Protein AF-A0ABD5T290-F1 (afdb_monomer_lite)

Radius of gyration: 12.6 Å; chains: 1; bounding box: 33×22×31 Å

Organism: NCBI:txid1930624

pLDDT: mean 86.21, std 12.66, range [53.72, 97.56]

Foldseek 3Di:
DPQFPPDQDDPPPDDFPDPPDVVVVVVAPIDQDADDRPPDPDDDDDDDDDPVCRVSSYD

InterPro domains:
  IPR036895 Uracil-DNA glycosylase-like domain superfamily [G3DSA:3.40.470.10] (4-59)
  IPR036895 Uracil-DNA glycosylase-like domain superfamily [SSF52141] (10-59)

Structure (mmCIF, N/CA/C/O backbone):
data_AF-A0ABD5T290-F1
#
_entry.id   AF-A0ABD5T290-F1
#
loop_
_atom_site.group_PDB
_atom_site.id
_atom_site.type_symbol
_atom_site.label_atom_id
_atom_site.label_alt_id
_atom_site.label_comp_id
_atom_site.label_asym_id
_atom_site.label_entity_id
_atom_site.label_seq_id
_atom_site.pdbx_PDB_ins_code
_atom_site.Cartn_x
_atom_site.Cartn_y
_atom_site.Cartn_z
_atom_site.occupancy
_atom_site.B_iso_or_equiv
_atom_site.auth_seq_id
_atom_site.auth_comp_id
_atom_site.auth_asym_id
_atom_site.auth_atom_id
_atom_site.pdbx_PDB_model_num
ATOM 1 N N . MET A 1 1 ? 21.668 7.387 -8.680 1.00 53.72 1 MET A N 1
ATOM 2 C CA . MET A 1 1 ? 20.623 6.810 -7.814 1.00 53.72 1 MET A CA 1
ATOM 3 C C . MET A 1 1 ? 20.209 5.516 -8.476 1.00 53.72 1 MET A C 1
ATOM 5 O O . MET A 1 1 ? 19.713 5.581 -9.591 1.00 53.72 1 MET A O 1
ATOM 9 N N . ASP A 1 2 ? 20.546 4.369 -7.885 1.00 55.41 2 ASP A N 1
ATOM 10 C CA . ASP A 1 2 ? 20.038 3.086 -8.375 1.00 55.41 2 ASP A CA 1
ATOM 11 C C . ASP A 1 2 ? 18.558 3.016 -7.984 1.00 55.41 2 ASP A C 1
ATOM 13 O O . ASP A 1 2 ? 18.223 2.954 -6.804 1.00 55.41 2 ASP A O 1
ATOM 17 N N . ALA A 1 3 ? 17.700 3.176 -8.985 1.00 59.03 3 ALA A N 1
ATOM 18 C CA . ALA A 1 3 ? 16.249 3.227 -8.870 1.00 59.03 3 ALA A CA 1
ATOM 19 C C . ALA A 1 3 ? 15.617 1.837 -8.672 1.00 59.03 3 ALA A C 1
ATOM 21 O O . ALA A 1 3 ? 14.423 1.739 -8.394 1.00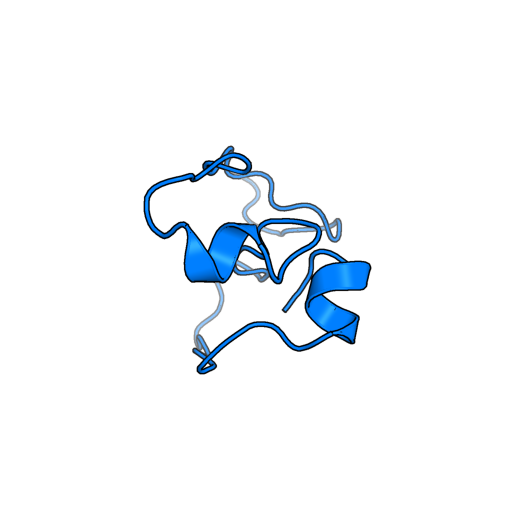 59.03 3 ALA A O 1
ATOM 22 N N . ASN A 1 4 ? 16.415 0.770 -8.788 1.00 63.69 4 ASN A N 1
ATOM 23 C CA . ASN A 1 4 ? 15.928 -0.594 -8.688 1.00 63.69 4 ASN A CA 1
ATOM 24 C C . ASN A 1 4 ? 15.570 -0.935 -7.235 1.00 63.69 4 ASN A C 1
ATOM 26 O O . ASN A 1 4 ? 16.443 -1.100 -6.376 1.00 63.69 4 ASN A O 1
ATOM 30 N N . GLN A 1 5 ? 14.279 -1.107 -6.964 1.00 64.62 5 GLN A N 1
ATOM 31 C CA . GLN A 1 5 ? 13.786 -1.536 -5.660 1.00 64.62 5 GLN A CA 1
ATOM 32 C C . GLN A 1 5 ? 14.028 -3.052 -5.482 1.00 64.62 5 GLN A C 1
ATOM 34 O O . GLN A 1 5 ? 13.279 -3.890 -5.976 1.00 64.62 5 GLN A O 1
ATOM 39 N N . ARG A 1 6 ? 15.137 -3.420 -4.818 1.00 68.75 6 ARG A N 1
ATOM 40 C CA . ARG A 1 6 ? 15.586 -4.824 -4.637 1.00 68.75 6 ARG A CA 1
ATOM 41 C C . ARG A 1 6 ? 14.973 -5.550 -3.436 1.00 68.75 6 ARG A C 1
ATOM 43 O O . ARG A 1 6 ? 15.175 -6.754 -3.287 1.00 68.75 6 ARG A O 1
ATOM 50 N N . SER A 1 7 ? 14.278 -4.837 -2.557 1.00 71.12 7 SER A N 1
ATOM 51 C CA . SER A 1 7 ? 13.603 -5.390 -1.381 1.00 71.12 7 SER A CA 1
ATOM 52 C C . SER A 1 7 ? 12.141 -4.977 -1.386 1.00 71.12 7 SER A C 1
ATOM 54 O O . SER A 1 7 ? 11.808 -3.933 -1.929 1.00 71.12 7 SER A O 1
ATOM 56 N N . ARG A 1 8 ? 11.288 -5.762 -0.721 1.00 64.19 8 ARG A N 1
ATOM 57 C CA . ARG A 1 8 ? 9.845 -5.499 -0.572 1.00 64.19 8 ARG A CA 1
ATOM 58 C C . ARG A 1 8 ? 9.499 -4.301 0.324 1.00 64.19 8 ARG A C 1
ATOM 60 O O . ARG A 1 8 ? 8.328 -4.053 0.565 1.00 64.19 8 ARG A O 1
ATOM 67 N N . ALA A 1 9 ? 10.496 -3.577 0.825 1.00 66.38 9 ALA A N 1
ATOM 68 C CA . ALA A 1 9 ? 10.285 -2.393 1.645 1.00 66.38 9 ALA A CA 1
ATOM 69 C C . ALA A 1 9 ? 10.293 -1.147 0.759 1.00 66.38 9 ALA A C 1
ATOM 71 O O . ALA A 1 9 ? 11.137 -1.021 -0.131 1.00 66.38 9 ALA A O 1
ATOM 72 N N . ASN A 1 10 ? 9.365 -0.225 1.003 1.00 64.69 10 ASN A N 1
ATOM 73 C CA . ASN A 1 10 ? 9.350 1.067 0.334 1.00 64.69 10 ASN A CA 1
ATOM 74 C C . ASN A 1 10 ? 10.514 1.946 0.842 1.00 64.69 10 ASN A C 1
ATOM 76 O O . ASN A 1 10 ? 10.532 2.279 2.024 1.00 64.69 10 ASN A O 1
ATOM 80 N N . PRO A 1 11 ? 11.495 2.335 0.002 1.00 62.47 11 PRO A N 1
ATOM 81 C CA . PRO A 1 11 ? 12.661 3.092 0.457 1.00 62.47 11 PRO A CA 1
ATOM 82 C C . PRO A 1 11 ? 12.426 4.611 0.508 1.00 62.47 11 PRO A C 1
ATOM 84 O O . PRO A 1 11 ? 13.355 5.352 0.823 1.00 62.47 11 PRO A O 1
ATOM 87 N N . TYR A 1 12 ? 11.231 5.101 0.158 1.00 68.44 12 TYR A N 1
ATOM 88 C CA . TYR A 1 12 ? 10.991 6.526 -0.095 1.00 68.44 12 TYR A CA 1
ATOM 89 C C . TYR A 1 12 ? 10.588 7.335 1.145 1.00 68.44 12 TYR A C 1
ATOM 91 O O . TYR A 1 12 ? 10.301 8.522 1.012 1.00 68.44 12 TYR A O 1
ATOM 99 N N . GLY A 1 13 ? 10.595 6.729 2.340 1.00 70.38 13 GLY A N 1
ATOM 100 C CA . GLY A 1 13 ? 10.324 7.432 3.602 1.00 70.38 13 GLY A CA 1
ATOM 101 C C . GLY A 1 13 ? 8.946 8.095 3.630 1.00 70.38 13 GLY A C 1
ATOM 102 O O . GLY A 1 13 ? 8.812 9.227 4.093 1.00 70.38 13 GLY A O 1
ATOM 103 N N . MET A 1 14 ? 7.946 7.423 3.055 1.00 83.19 14 MET A N 1
ATOM 104 C CA . MET A 1 14 ? 6.566 7.902 3.065 1.00 83.19 14 MET A CA 1
ATOM 105 C C . MET A 1 14 ? 5.945 7.766 4.460 1.00 83.19 14 MET A C 1
ATOM 107 O O . MET A 1 14 ? 6.461 7.052 5.313 1.00 83.19 14 MET A O 1
ATOM 111 N N . ASP A 1 15 ? 4.860 8.502 4.701 1.00 88.88 15 ASP A N 1
ATOM 112 C CA . ASP A 1 15 ? 4.186 8.514 6.001 1.00 88.88 15 ASP A CA 1
ATOM 113 C C . ASP A 1 15 ? 3.461 7.187 6.275 1.00 88.88 15 ASP A C 1
ATOM 115 O O . ASP A 1 15 ? 2.378 6.925 5.741 1.00 88.88 15 ASP A O 1
ATOM 119 N N . GLU A 1 16 ? 4.057 6.383 7.151 1.00 89.94 16 GLU A N 1
ATOM 120 C CA . GLU A 1 16 ? 3.526 5.100 7.618 1.00 89.94 16 GLU A CA 1
ATOM 121 C C . GLU A 1 16 ? 2.494 5.262 8.756 1.00 89.94 16 GLU A C 1
ATOM 123 O O . GLU A 1 16 ? 1.790 4.312 9.105 1.00 89.94 16 GLU A O 1
ATOM 128 N N . GLU A 1 17 ? 2.340 6.470 9.314 1.00 92.81 17 GLU A N 1
ATOM 129 C CA . GLU A 1 17 ? 1.508 6.767 10.489 1.00 92.81 17 GLU A CA 1
ATOM 130 C C . GLU A 1 17 ? 0.315 7.692 10.180 1.00 92.81 17 GLU A C 1
ATOM 132 O O . GLU A 1 17 ? -0.287 8.279 11.088 1.00 92.81 17 GLU A O 1
ATOM 137 N N . CYS A 1 18 ? -0.069 7.81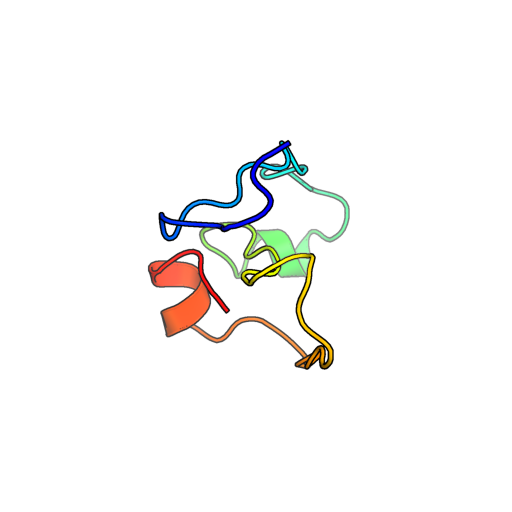6 8.906 1.00 94.56 18 CYS A N 1
ATOM 138 C CA . CYS A 1 18 ? -1.147 8.705 8.471 1.00 94.56 18 CYS A CA 1
ATOM 139 C C . CYS A 1 18 ? -2.459 8.459 9.243 1.00 94.56 18 CYS A C 1
ATOM 141 O O . CYS A 1 18 ? -3.046 7.376 9.200 1.00 94.56 18 CYS A O 1
ATOM 143 N N . ARG A 1 19 ? -2.977 9.491 9.922 1.00 96.25 19 ARG A N 1
ATOM 144 C CA . ARG A 1 19 ? -4.192 9.414 10.765 1.00 96.25 19 ARG A CA 1
ATOM 145 C C . ARG A 1 19 ? -5.363 10.273 10.284 1.00 96.25 19 ARG A C 1
ATOM 147 O O . ARG A 1 19 ? -6.314 10.501 11.023 1.00 96.25 19 ARG A O 1
ATOM 154 N N . ASN A 1 20 ? -5.331 10.712 9.028 1.00 97.00 20 ASN A N 1
ATOM 155 C CA . ASN A 1 20 ? -6.324 11.647 8.485 1.00 97.00 20 ASN A CA 1
ATOM 156 C C . ASN A 1 20 ? -7.737 11.050 8.342 1.00 97.00 20 ASN A C 1
ATOM 158 O O . ASN A 1 20 ? -8.714 11.794 8.347 1.00 97.00 20 ASN A O 1
ATOM 162 N N . CYS A 1 21 ? -7.856 9.723 8.230 1.00 97.56 21 CYS A N 1
ATOM 163 C CA . CYS A 1 21 ? -9.131 9.029 8.033 1.00 97.56 21 CYS A CA 1
ATOM 164 C C . CYS A 1 21 ? -9.346 7.975 9.133 1.00 97.56 21 CYS A C 1
ATOM 166 O O . CYS A 1 21 ? -8.838 6.860 8.984 1.00 97.56 21 CYS A O 1
ATOM 168 N N . PRO A 1 22 ? -10.102 8.276 10.210 1.00 97.19 22 PRO A N 1
ATOM 169 C CA . PRO A 1 22 ? -10.292 7.359 11.340 1.00 97.19 22 PRO A CA 1
ATOM 170 C C . PRO A 1 22 ? -10.806 5.976 10.927 1.00 97.19 22 PRO A C 1
ATOM 172 O O . PRO A 1 22 ? -10.178 4.974 11.250 1.00 97.19 22 PRO A O 1
ATOM 175 N N .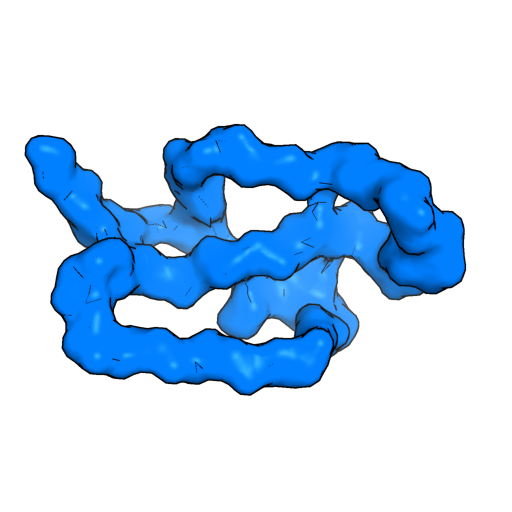 ALA A 1 23 ? -11.840 5.929 10.080 1.00 96.88 23 ALA A N 1
ATOM 176 C CA . ALA A 1 23 ? -12.424 4.675 9.599 1.00 96.88 23 ALA A CA 1
ATOM 177 C C . ALA A 1 23 ? -11.417 3.765 8.871 1.00 96.88 23 ALA A C 1
ATOM 179 O O . ALA A 1 23 ? -11.532 2.550 8.945 1.00 96.88 23 ALA A O 1
ATOM 180 N N . LEU A 1 24 ? -10.413 4.330 8.188 1.00 95.88 24 LEU A N 1
ATOM 181 C CA . LEU A 1 24 ? -9.358 3.540 7.542 1.00 95.88 24 LEU A CA 1
ATOM 182 C C . LEU A 1 24 ? -8.245 3.147 8.515 1.00 95.88 24 LEU A C 1
ATOM 184 O O . LEU A 1 24 ? -7.505 2.208 8.241 1.00 95.88 24 LEU A O 1
ATOM 188 N N . CYS A 1 25 ? -8.049 3.901 9.599 1.00 96.31 25 CYS A N 1
ATOM 189 C CA . CYS A 1 25 ? -7.074 3.568 10.645 1.00 96.31 25 CYS A CA 1
ATOM 190 C C . CYS A 1 25 ? -7.560 2.401 11.491 1.00 96.31 25 CYS A C 1
ATOM 192 O O . CYS A 1 25 ? -6.759 1.576 11.903 1.00 96.31 25 CYS A O 1
ATOM 194 N N . GLU A 1 26 ? -8.869 2.319 11.702 1.00 95.75 26 GLU A N 1
ATOM 195 C CA . GLU A 1 26 ? -9.499 1.259 12.484 1.00 95.75 26 GLU A CA 1
ATOM 196 C C . GLU A 1 26 ? -9.487 -0.103 11.774 1.00 95.75 26 GLU A C 1
ATOM 198 O O . GLU A 1 26 ? -9.582 -1.133 12.435 1.00 95.75 26 GLU A O 1
ATOM 203 N N . THR A 1 27 ? -9.373 -0.131 10.441 1.00 94.44 27 THR A N 1
ATOM 204 C CA . THR A 1 27 ? -9.516 -1.363 9.644 1.00 94.44 27 THR A CA 1
ATOM 205 C C . THR A 1 27 ? -8.211 -1.951 9.122 1.00 94.44 27 THR A C 1
ATOM 207 O O . THR A 1 27 ? -8.246 -3.030 8.538 1.00 94.44 27 THR A O 1
ATOM 210 N N . ARG A 1 28 ? -7.089 -1.236 9.246 1.00 94.69 28 ARG A N 1
ATOM 211 C CA . ARG A 1 28 ? -5.792 -1.651 8.691 1.00 94.69 28 ARG A CA 1
ATOM 212 C C . ARG A 1 28 ? -4.792 -1.918 9.805 1.00 94.69 28 ARG A C 1
ATOM 214 O O . ARG A 1 28 ? -4.836 -1.264 10.844 1.00 94.69 28 ARG A O 1
ATOM 221 N N . THR A 1 29 ? -3.852 -2.812 9.550 1.00 95.88 29 THR A N 1
ATOM 222 C CA . THR A 1 29 ? -2.714 -3.063 10.436 1.00 95.88 29 THR A CA 1
ATOM 223 C C . THR A 1 29 ? -1.569 -2.106 10.123 1.00 95.88 29 THR A C 1
ATOM 225 O O . THR A 1 29 ? -0.883 -1.648 11.035 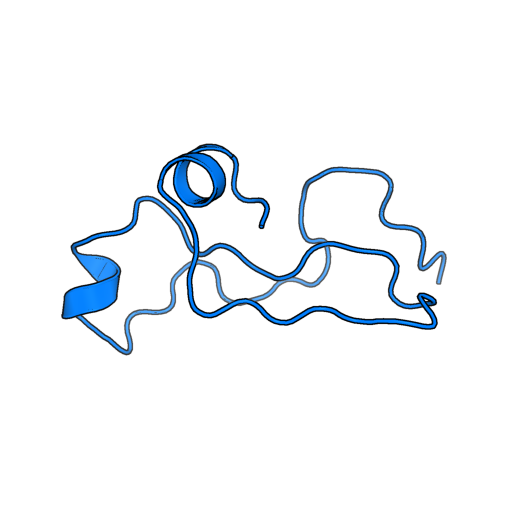1.00 95.88 29 THR A O 1
ATOM 228 N N . GLN A 1 30 ? -1.383 -1.761 8.845 1.00 93.62 30 GLN A N 1
ATOM 229 C CA . GLN A 1 30 ? -0.323 -0.863 8.389 1.00 93.62 30 GLN A CA 1
ATOM 230 C C . GLN A 1 30 ? -0.742 -0.056 7.153 1.00 93.62 30 GLN A C 1
ATOM 232 O O . GLN A 1 30 ? -1.732 -0.352 6.485 1.00 93.62 30 GLN A O 1
ATOM 237 N N . VAL A 1 31 ? -0.008 1.017 6.846 1.00 93.94 31 VAL A N 1
ATOM 238 C CA . VAL A 1 31 ? -0.170 1.723 5.568 1.00 93.94 31 VAL A CA 1
ATOM 239 C C . VAL A 1 31 ? 0.533 0.918 4.477 1.00 93.94 31 VAL A C 1
ATOM 241 O O . VAL A 1 31 ? 1.713 0.607 4.591 1.00 93.94 31 VAL A O 1
ATOM 244 N N . VAL A 1 32 ? -0.185 0.602 3.398 1.00 93.19 32 VAL A N 1
ATOM 245 C CA . VAL A 1 32 ? 0.388 -0.079 2.230 1.00 93.19 32 VAL A CA 1
ATOM 246 C C . VAL A 1 32 ? 0.682 0.956 1.154 1.00 93.19 32 VAL A C 1
ATOM 248 O O . VAL A 1 32 ? -0.223 1.502 0.520 1.00 93.19 32 VAL A O 1
ATOM 251 N N . HIS A 1 33 ? 1.965 1.241 0.966 1.00 91.25 33 HIS A N 1
ATOM 252 C CA . HIS A 1 33 ? 2.442 2.144 -0.072 1.00 91.25 33 HIS A CA 1
ATOM 253 C C . HIS A 1 33 ? 2.637 1.428 -1.412 1.00 91.25 33 HIS A C 1
ATOM 255 O O . HIS A 1 33 ? 2.777 0.211 -1.470 1.00 91.25 33 HIS A O 1
ATOM 261 N N . GLY A 1 34 ? 2.713 2.199 -2.502 1.00 88.56 34 GLY A N 1
ATOM 262 C CA . GLY A 1 34 ? 3.093 1.666 -3.811 1.00 88.56 34 GLY A CA 1
ATOM 263 C C . GLY A 1 34 ? 4.452 0.955 -3.775 1.00 88.56 34 GLY A C 1
ATOM 264 O O . GLY A 1 34 ? 5.361 1.365 -3.049 1.00 88.56 34 GLY A O 1
ATOM 265 N N . TYR A 1 35 ? 4.582 -0.098 -4.576 1.00 85.75 35 TYR A N 1
ATOM 266 C CA . TYR A 1 35 ? 5.789 -0.906 -4.709 1.00 85.75 35 TYR A CA 1
ATOM 267 C C . TYR A 1 35 ? 6.108 -1.107 -6.189 1.00 85.75 35 TYR A C 1
ATOM 269 O O . TYR A 1 35 ? 5.216 -1.464 -6.960 1.00 85.75 35 TYR A O 1
ATOM 277 N N . GLY A 1 36 ? 7.361 -0.901 -6.592 1.00 83.62 36 GLY A N 1
ATOM 278 C CA . GLY A 1 36 ? 7.778 -1.128 -7.971 1.00 83.62 36 GLY A CA 1
ATOM 279 C C . GLY A 1 36 ? 9.024 -0.349 -8.370 1.00 83.62 36 GLY A C 1
ATOM 280 O O . GLY A 1 36 ? 9.577 0.434 -7.605 1.00 83.62 36 GLY A O 1
ATOM 281 N N . ASP A 1 37 ? 9.467 -0.574 -9.601 1.00 81.56 37 ASP A N 1
ATOM 282 C CA . ASP A 1 37 ? 10.581 0.169 -10.183 1.00 81.56 37 ASP A CA 1
ATOM 283 C C . ASP A 1 37 ? 10.130 1.591 -10.554 1.00 81.56 37 ASP A C 1
ATOM 285 O O . ASP A 1 37 ? 9.145 1.768 -11.271 1.00 81.56 37 ASP A O 1
ATOM 289 N N . VAL A 1 38 ? 10.854 2.616 -10.099 1.00 81.06 38 VAL A N 1
ATOM 290 C CA . VAL A 1 38 ? 10.562 4.013 -10.478 1.00 81.06 38 VAL A CA 1
ATOM 291 C C . VAL A 1 38 ? 10.875 4.309 -11.944 1.00 81.06 38 VAL A C 1
ATOM 293 O O . VAL A 1 38 ? 10.445 5.336 -12.460 1.00 81.06 38 VAL A O 1
ATOM 296 N N . GLY A 1 39 ? 11.623 3.430 -12.612 1.00 82.19 39 GLY A N 1
ATOM 297 C CA . GLY A 1 39 ? 11.843 3.437 -14.052 1.00 82.19 39 GLY A CA 1
ATOM 298 C C . GLY A 1 39 ? 10.803 2.648 -14.851 1.00 82.19 39 GLY A C 1
ATOM 299 O O . GLY A 1 39 ? 10.970 2.528 -16.061 1.00 82.19 39 GLY A O 1
ATOM 300 N N . ALA A 1 40 ? 9.765 2.084 -14.221 1.00 85.75 40 ALA A N 1
ATOM 301 C CA . ALA A 1 40 ? 8.752 1.311 -14.934 1.00 85.75 40 ALA A CA 1
ATOM 302 C C . ALA A 1 40 ? 7.966 2.174 -15.938 1.00 85.75 40 ALA A C 1
ATOM 304 O O . ALA A 1 40 ? 7.487 3.257 -15.606 1.00 85.75 40 ALA A O 1
ATOM 305 N N . ASP A 1 41 ? 7.753 1.644 -17.147 1.00 93.88 41 ASP A N 1
ATOM 306 C CA . ASP A 1 41 ? 6.944 2.300 -18.187 1.00 93.88 41 ASP A CA 1
ATOM 307 C C . ASP A 1 41 ? 5.442 2.336 -17.847 1.00 93.88 41 ASP A C 1
ATOM 309 O O . ASP A 1 41 ? 4.688 3.148 -18.385 1.00 93.88 41 ASP A O 1
ATOM 313 N N . PHE A 1 42 ? 4.996 1.436 -16.964 1.00 92.25 42 PHE A N 1
ATOM 314 C CA . PHE A 1 42 ? 3.593 1.261 -16.602 1.00 92.25 42 PHE A CA 1
ATOM 315 C C . PHE A 1 42 ? 3.395 1.255 -15.090 1.00 92.25 42 PHE A C 1
ATOM 317 O O . PHE A 1 42 ? 4.151 0.631 -14.346 1.00 92.25 42 PHE A O 1
ATOM 324 N N . LEU A 1 43 ? 2.306 1.893 -14.660 1.00 93.00 43 LEU A N 1
ATOM 325 C CA . LEU A 1 43 ? 1.851 1.944 -13.278 1.00 93.00 43 LEU A CA 1
ATOM 326 C C . LEU A 1 43 ? 0.388 1.499 -13.212 1.00 93.00 43 LEU A C 1
ATOM 328 O O . LEU A 1 43 ? -0.452 1.966 -13.981 1.00 93.00 43 LEU A O 1
ATOM 332 N N . PHE A 1 44 ? 0.087 0.618 -12.262 1.00 94.50 44 PHE A N 1
ATOM 333 C CA . PHE A 1 44 ? -1.268 0.163 -11.972 1.00 94.50 44 PHE A CA 1
ATOM 334 C C . PHE A 1 44 ? -1.714 0.738 -10.630 1.00 94.50 44 PHE A C 1
ATOM 336 O O . PHE A 1 44 ? -0.972 0.684 -9.651 1.00 94.50 44 PHE A O 1
ATOM 343 N N . 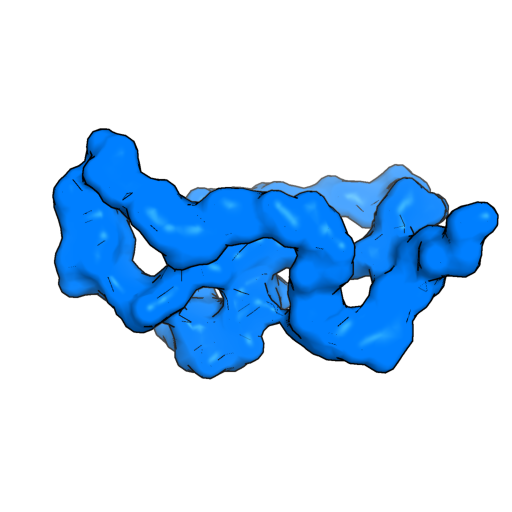VAL A 1 45 ? -2.934 1.274 -10.581 1.00 96.19 45 VAL A N 1
ATOM 344 C CA . VAL A 1 45 ? -3.539 1.812 -9.357 1.00 96.19 45 VAL A CA 1
ATOM 345 C C . VAL A 1 45 ? -4.806 1.024 -9.062 1.00 96.19 45 VAL A C 1
ATOM 347 O O . VAL A 1 45 ? -5.768 1.077 -9.827 1.00 96.19 45 VAL A O 1
ATOM 350 N N . GLY A 1 46 ? -4.781 0.263 -7.969 1.00 95.19 46 GLY A N 1
ATOM 351 C CA . GLY A 1 46 ? -5.960 -0.405 -7.424 1.00 95.19 46 GLY A CA 1
ATOM 352 C C . GLY A 1 46 ? -6.795 0.526 -6.543 1.00 95.19 46 GLY A C 1
ATOM 353 O O . GLY A 1 46 ? -6.383 1.638 -6.223 1.00 95.19 46 GLY A O 1
ATOM 354 N N . GLU A 1 47 ? -7.971 0.059 -6.125 1.00 96.69 47 GLU A N 1
ATOM 355 C CA . GLU A 1 47 ? -8.870 0.836 -5.259 1.00 96.69 47 GLU A CA 1
ATOM 356 C C . GLU A 1 47 ? -8.353 0.935 -3.816 1.00 96.69 47 GLU A C 1
ATOM 358 O O . GLU A 1 47 ? -8.338 2.015 -3.228 1.00 96.69 47 GLU A O 1
ATOM 363 N N . ARG A 1 48 ? -7.955 -0.202 -3.229 1.00 94.62 48 ARG A N 1
ATOM 364 C CA . ARG A 1 48 ? -7.567 -0.312 -1.817 1.00 94.62 48 ARG A CA 1
ATOM 365 C C . ARG A 1 48 ? -6.698 -1.547 -1.556 1.00 94.62 48 ARG A C 1
ATOM 367 O O . ARG A 1 48 ? -6.802 -2.513 -2.317 1.00 94.62 48 ARG A O 1
ATOM 374 N N . PRO A 1 49 ? -5.917 -1.569 -0.461 1.00 95.62 49 PRO A N 1
ATOM 375 C CA . PRO A 1 49 ? -5.224 -2.775 -0.026 1.00 95.62 49 PRO A CA 1
ATOM 376 C C . PRO A 1 49 ? -6.208 -3.908 0.275 1.00 95.62 49 PRO A C 1
ATOM 378 O O . PRO A 1 49 ? -7.286 -3.698 0.838 1.00 95.62 49 PRO A O 1
ATOM 381 N N . THR A 1 50 ? -5.830 -5.123 -0.105 1.00 95.88 50 THR A N 1
ATOM 382 C CA . THR A 1 50 ? -6.506 -6.342 0.352 1.00 95.88 50 THR A CA 1
ATOM 383 C C . THR A 1 50 ? -6.009 -6.723 1.748 1.00 95.88 50 THR A C 1
ATOM 385 O O . THR A 1 50 ? -4.985 -6.215 2.193 1.00 95.88 50 THR A O 1
ATOM 388 N N . ALA A 1 51 ? -6.684 -7.658 2.427 1.00 96.44 51 ALA A N 1
ATOM 389 C CA . ALA A 1 51 ? -6.210 -8.173 3.717 1.00 96.44 51 ALA A CA 1
ATOM 390 C C . ALA A 1 51 ? -4.789 -8.759 3.620 1.00 96.44 51 ALA A C 1
ATOM 392 O O . ALA A 1 51 ? -3.954 -8.498 4.473 1.00 96.44 51 ALA A O 1
ATOM 393 N N . HIS A 1 52 ? -4.480 -9.475 2.534 1.00 95.56 52 HIS A N 1
ATOM 394 C CA . HIS A 1 52 ? -3.136 -10.017 2.336 1.00 95.56 52 HIS A CA 1
ATOM 395 C C . HIS A 1 52 ? -2.092 -8.922 2.072 1.00 95.56 52 HIS A C 1
ATOM 397 O O . HIS A 1 52 ? -0.964 -9.027 2.542 1.00 95.56 52 HIS A O 1
ATOM 403 N N . ALA A 1 53 ? -2.464 -7.862 1.347 1.00 94.38 53 ALA A N 1
ATOM 404 C CA . ALA A 1 53 ? -1.584 -6.714 1.143 1.00 94.38 53 ALA A CA 1
ATOM 405 C C . ALA A 1 53 ? -1.324 -5.959 2.458 1.00 94.38 53 ALA A C 1
ATOM 407 O O . ALA A 1 53 ? -0.192 -5.556 2.712 1.00 94.38 53 ALA A O 1
ATOM 408 N N . ASP A 1 54 ? -2.346 -5.813 3.311 1.00 95.25 54 ASP A N 1
ATOM 409 C CA . ASP A 1 54 ? -2.212 -5.248 4.661 1.00 95.25 54 ASP A CA 1
ATOM 410 C C . ASP A 1 54 ? -1.320 -6.116 5.557 1.00 95.25 54 ASP A C 1
ATOM 412 O O . ASP A 1 54 ? -0.505 -5.585 6.293 1.00 95.25 54 ASP A O 1
ATOM 416 N N . GLU A 1 55 ? -1.391 -7.444 5.464 1.00 94.19 55 GLU A N 1
ATOM 417 C CA . GLU A 1 55 ? -0.478 -8.335 6.194 1.00 94.19 55 GLU A CA 1
ATOM 418 C C . GLU A 1 55 ? 0.964 -8.250 5.668 1.00 94.19 55 GLU A C 1
ATOM 420 O O . GLU A 1 55 ? 1.918 -8.228 6.447 1.00 94.19 55 GLU A O 1
ATOM 425 N N . ALA A 1 56 ? 1.138 -8.208 4.345 1.00 91.38 56 ALA A N 1
ATOM 426 C CA . ALA A 1 56 ? 2.448 -8.247 3.702 1.00 91.38 56 ALA A CA 1
ATOM 427 C C . ALA A 1 56 ? 3.160 -6.884 3.649 1.00 91.38 56 ALA A C 1
ATOM 429 O O . ALA A 1 56 ? 4.379 -6.856 3.476 1.00 91.38 56 ALA A O 1
ATOM 430 N N . GLY A 1 57 ? 2.420 -5.776 3.748 1.00 90.38 57 GLY A N 1
ATOM 431 C CA . GLY A 1 57 ? 2.935 -4.417 3.549 1.00 90.38 57 GLY A CA 1
ATOM 432 C C . GLY A 1 57 ? 3.240 -4.074 2.084 1.00 90.38 57 GLY A C 1
ATOM 433 O O . GLY A 1 57 ? 3.961 -3.114 1.817 1.00 90.38 57 GLY A O 1
ATOM 434 N 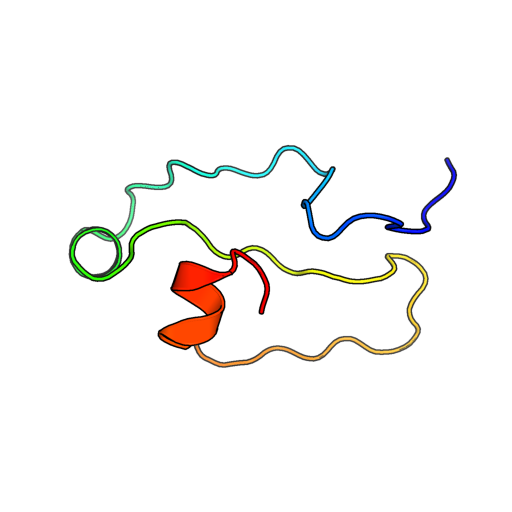N . VAL A 1 58 ? 2.726 -4.857 1.127 1.00 88.94 58 VAL A N 1
ATOM 435 C CA . VAL A 1 58 ? 2.991 -4.700 -0.314 1.00 88.94 58 VAL A CA 1
ATOM 436 C C . VAL A 1 58 ? 1.680 -4.860 -1.096 1.00 88.94 58 VAL A C 1
ATOM 438 O O . VAL A 1 58 ? 0.946 -5.806 -0.799 1.00 88.94 58 VAL A O 1
ATOM 441 N N . PRO A 1 59 ? 1.364 -3.961 -2.050 1.00 91.19 59 PRO A N 1
ATOM 442 C CA . PRO A 1 59 ? 0.156 -4.040 -2.871 1.00 91.19 59 PRO A CA 1
ATOM 443 C C . PRO A 1 59 ? 0.149 -5.231 -3.836 1.00 91.19 59 PRO A C 1
ATOM 445 O O . PRO A 1 59 ? 1.241 -5.678 -4.262 1.00 91.19 59 PRO A O 1
#

Sequence (59 aa):
MDANQRSRANPYGMDEECRNCPALCETRTQVVHGYGDVGADFLFVGERPTAHADEAGVP

Secondary structure (DSSP, 8-state):
------SSS-TT---TT--S-HHHHSS-SS-----S-TT-S-----SS--HHHHHHT--